Protein AF-A0A6L2PBH6-F1 (afdb_monomer_lite)

Organism: Coptotermes formosanus (NCBI:txid36987)

InterPro domains:
  IPR013783 Immunoglobulin-like fold [G3DSA:2.60.40.10] (1-49)

pLDDT: mean 94.24, std 7.59, range [55.62, 98.5]

Structure (mmCIF, N/CA/C/O backbone):
data_AF-A0A6L2PBH6-F1
#
_entry.id   AF-A0A6L2PBH6-F1
#
loop_
_atom_site.group_PDB
_atom_site.id
_atom_site.type_symbol
_atom_site.label_atom_id
_atom_site.label_alt_id
_atom_site.label_comp_id
_atom_site.label_asym_id
_atom_site.label_entity_id
_atom_site.label_seq_id
_atom_site.pdbx_PDB_ins_code
_atom_site.Cartn_x
_atom_site.Cartn_y
_atom_site.Cartn_z
_atom_site.occupancy
_atom_site.B_iso_or_equiv
_atom_site.auth_seq_id
_atom_site.auth_comp_id
_atom_site.auth_asym_id
_atom_site.auth_atom_id
_atom_site.pdbx_PDB_model_num
ATOM 1 N N . GLU A 1 1 ? -4.714 -5.550 0.566 1.00 88.12 1 GLU A N 1
ATOM 2 C CA . GLU A 1 1 ? -4.498 -6.405 -0.632 1.00 88.12 1 GLU A CA 1
ATOM 3 C C . GLU A 1 1 ? -4.224 -5.536 -1.858 1.00 88.12 1 GLU A C 1
ATOM 5 O O . GLU A 1 1 ? -4.652 -4.388 -1.855 1.00 88.12 1 GLU A O 1
ATOM 10 N N . ILE A 1 2 ? -3.520 -6.036 -2.881 1.00 93.75 2 ILE A N 1
ATOM 11 C CA . ILE A 1 2 ? -3.394 -5.346 -4.177 1.00 93.75 2 ILE A CA 1
ATOM 12 C C . ILE A 1 2 ? -4.436 -5.918 -5.145 1.00 93.75 2 ILE A C 1
ATOM 14 O O . ILE A 1 2 ? -4.386 -7.099 -5.474 1.00 93.75 2 ILE A O 1
ATOM 18 N N . LEU A 1 3 ? -5.360 -5.077 -5.604 1.00 96.00 3 LEU A N 1
ATOM 19 C CA . LEU A 1 3 ? -6.421 -5.449 -6.538 1.00 96.00 3 LEU A CA 1
ATOM 20 C C . LEU A 1 3 ? -5.888 -5.593 -7.979 1.00 96.00 3 LEU A C 1
ATOM 22 O O . LEU A 1 3 ? -4.859 -4.997 -8.309 1.00 96.00 3 LEU A O 1
ATOM 26 N N . PRO A 1 4 ? -6.609 -6.285 -8.889 1.00 95.62 4 PRO A N 1
ATOM 27 C CA . PRO A 1 4 ? -6.182 -6.465 -10.284 1.00 95.62 4 PRO A CA 1
ATOM 28 C C . PRO A 1 4 ? -5.937 -5.162 -11.058 1.00 95.62 4 PRO A C 1
ATOM 30 O O . PRO A 1 4 ? -5.165 -5.139 -12.010 1.00 95.62 4 PRO A O 1
ATOM 33 N N . ASN A 1 5 ? -6.569 -4.062 -10.641 1.00 95.19 5 ASN A N 1
ATOM 34 C CA . ASN A 1 5 ? -6.357 -2.734 -11.220 1.00 95.19 5 ASN A CA 1
ATOM 35 C C . ASN A 1 5 ? -5.124 -1.996 -10.651 1.00 95.19 5 ASN A C 1
ATOM 37 O O . ASN A 1 5 ? -4.928 -0.822 -10.953 1.00 95.19 5 ASN A O 1
ATOM 41 N N . GLY A 1 6 ? -4.322 -2.647 -9.802 1.00 94.44 6 GLY A N 1
ATOM 42 C CA . GLY A 1 6 ? -3.132 -2.076 -9.168 1.00 94.44 6 GLY A CA 1
ATOM 43 C C . GLY A 1 6 ? -3.407 -1.238 -7.915 1.00 94.44 6 GLY A C 1
ATOM 44 O O . GLY A 1 6 ? -2.478 -0.636 -7.376 1.00 94.44 6 GLY A O 1
ATOM 45 N N . SER A 1 7 ? -4.652 -1.185 -7.429 1.00 95.81 7 SER A N 1
ATOM 46 C CA . SER A 1 7 ? -4.992 -0.441 -6.208 1.00 95.81 7 SER A CA 1
ATOM 47 C C . SER A 1 7 ? -4.593 -1.216 -4.956 1.00 95.81 7 SER A C 1
ATOM 49 O O . SER A 1 7 ? -4.899 -2.399 -4.839 1.00 95.81 7 SER A O 1
ATOM 51 N N . LEU A 1 8 ? -3.984 -0.535 -3.983 1.00 96.50 8 LEU A N 1
ATOM 52 C CA . LEU A 1 8 ? -3.758 -1.082 -2.644 1.00 96.50 8 LEU A CA 1
ATOM 53 C C . LEU A 1 8 ? -4.987 -0.802 -1.766 1.00 96.50 8 LEU A C 1
ATOM 55 O O . LEU A 1 8 ? -5.254 0.347 -1.418 1.00 96.50 8 LEU A O 1
ATOM 59 N N . TYR A 1 9 ? -5.739 -1.849 -1.438 1.00 95.88 9 TYR A N 1
ATOM 60 C CA . TYR A 1 9 ? -6.970 -1.777 -0.656 1.00 95.88 9 TYR A CA 1
ATOM 61 C C . TYR A 1 9 ? -6.718 -2.047 0.832 1.00 95.88 9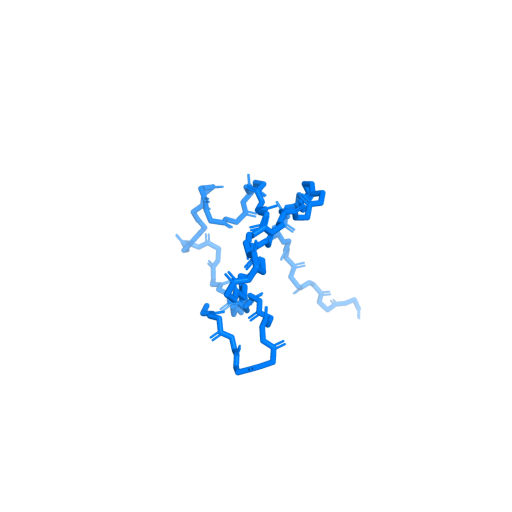 TYR A C 1
ATOM 63 O O . TYR A 1 9 ? -6.129 -3.076 1.192 1.00 95.88 9 TYR A O 1
ATOM 71 N N . PHE A 1 10 ? -7.212 -1.129 1.666 1.00 95.19 10 PHE A N 1
ATOM 72 C CA . PHE A 1 10 ? -7.270 -1.227 3.123 1.00 95.19 10 PHE A CA 1
ATOM 73 C C . PHE A 1 10 ? -8.746 -1.358 3.529 1.00 95.19 10 PHE A C 1
ATOM 75 O O . PHE A 1 10 ? -9.493 -0.390 3.360 1.00 95.19 10 PHE A O 1
ATOM 82 N N . PRO A 1 11 ? -9.200 -2.536 3.992 1.00 94.44 11 PRO A N 1
ATOM 83 C CA . PRO A 1 11 ? -10.578 -2.709 4.436 1.00 94.44 11 PRO A CA 1
ATOM 84 C C . PRO A 1 11 ? -10.847 -1.927 5.734 1.00 94.44 11 PRO A C 1
ATOM 86 O O . PRO A 1 11 ? -9.904 -1.618 6.467 1.00 94.44 11 PRO A O 1
ATOM 89 N N . PRO A 1 12 ? -12.120 -1.626 6.054 1.00 94.94 12 PRO A N 1
ATOM 90 C CA . PRO A 1 12 ? -12.495 -1.173 7.388 1.00 94.94 12 PRO A CA 1
ATOM 91 C C . PRO 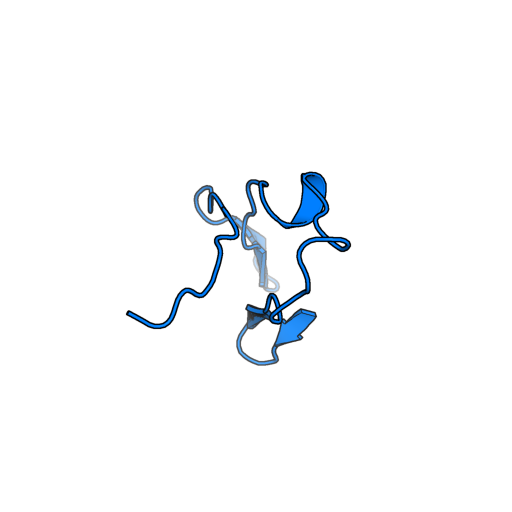A 1 12 ? -12.039 -2.178 8.450 1.00 94.94 12 PRO A C 1
ATOM 93 O O . PRO A 1 12 ? -12.139 -3.388 8.246 1.00 94.94 12 PRO A O 1
ATOM 96 N N . PHE A 1 13 ? -11.564 -1.667 9.579 1.00 94.56 13 PHE A N 1
ATOM 97 C CA . PHE A 1 13 ? -11.075 -2.459 10.703 1.00 94.56 13 PHE A CA 1
ATOM 98 C C . PHE A 1 13 ? -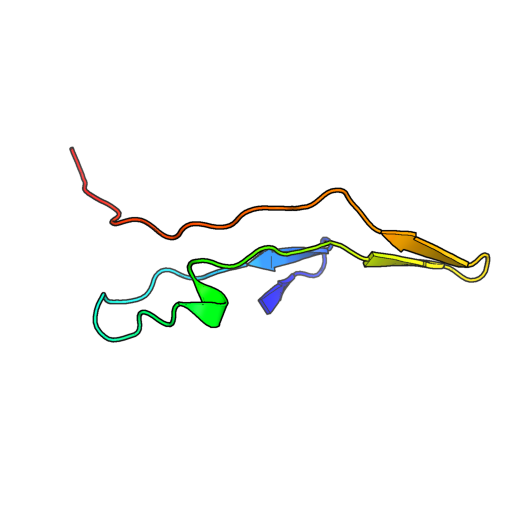11.567 -1.838 12.020 1.00 94.56 13 PHE A C 1
ATOM 100 O O . PHE A 1 13 ? -11.806 -0.623 12.067 1.00 94.56 13 PHE A O 1
ATOM 107 N N . PRO A 1 14 ? -11.764 -2.641 13.077 1.00 94.69 14 PRO A N 1
ATOM 108 C CA . PRO A 1 14 ? -12.136 -2.124 14.385 1.00 94.69 14 PRO A CA 1
ATOM 109 C C . PRO A 1 14 ? -10.924 -1.465 15.078 1.00 94.69 14 PRO A C 1
ATOM 111 O O . PRO A 1 14 ? -9.783 -1.800 14.760 1.00 94.69 14 PRO A O 1
ATOM 114 N N . PRO A 1 15 ? -11.116 -0.521 16.016 1.00 94.19 15 PRO A N 1
ATOM 115 C CA . PRO A 1 15 ? -10.011 0.217 16.639 1.00 94.19 15 PRO A CA 1
ATOM 116 C C . PRO A 1 15 ? -8.930 -0.659 17.290 1.00 94.19 15 PRO A C 1
ATOM 118 O O . PRO A 1 15 ? -7.755 -0.290 17.271 1.00 94.19 15 PRO A O 1
ATOM 121 N N . GLU A 1 16 ? -9.310 -1.809 17.844 1.00 96.25 16 GLU A N 1
ATOM 122 C CA . GLU A 1 16 ? -8.404 -2.787 18.454 1.00 96.25 16 GLU A CA 1
ATOM 123 C C . GLU A 1 16 ? -7.383 -3.386 17.475 1.00 96.25 16 GLU A C 1
ATOM 125 O O . GLU A 1 16 ? -6.278 -3.732 17.890 1.00 96.25 16 GLU A O 1
ATOM 130 N N . ASP A 1 17 ? -7.699 -3.417 16.178 1.00 97.06 17 ASP A N 1
ATOM 131 C CA . ASP A 1 17 ? -6.813 -3.929 15.127 1.00 97.06 17 ASP A CA 1
ATOM 132 C C . ASP A 1 17 ? -5.905 -2.832 14.544 1.00 97.06 17 ASP A C 1
ATOM 134 O O . ASP A 1 17 ? -5.260 -3.007 13.502 1.00 97.06 17 ASP A O 1
ATOM 138 N N . TYR A 1 18 ? -5.835 -1.660 15.186 1.00 96.06 18 TYR A N 1
ATOM 139 C CA . TYR A 1 18 ? -4.973 -0.585 14.721 1.00 96.06 18 TYR A CA 1
ATOM 140 C C . TYR A 1 18 ? -3.489 -0.970 14.803 1.00 96.06 18 TYR A C 1
ATOM 142 O O . TYR A 1 18 ? -2.894 -1.040 15.876 1.00 96.06 18 TYR A O 1
ATOM 150 N N . ASN A 1 19 ? -2.857 -1.117 13.637 1.00 96.88 19 ASN A N 1
ATOM 151 C CA . ASN A 1 19 ? -1.416 -1.282 13.510 1.00 96.88 19 ASN A CA 1
ATOM 152 C C . ASN A 1 19 ? -0.774 -0.017 12.898 1.00 96.88 19 ASN A C 1
ATOM 154 O O . ASN A 1 19 ? -1.010 0.258 11.720 1.00 96.88 19 ASN A O 1
ATOM 158 N N . PRO A 1 20 ? 0.073 0.735 13.632 1.00 95.56 20 PRO A N 1
ATOM 159 C CA . PRO A 1 20 ? 0.741 1.935 13.118 1.00 95.56 20 PRO A CA 1
ATOM 160 C C . PRO A 1 20 ? 1.547 1.711 11.832 1.00 95.56 20 PRO A C 1
ATOM 162 O O . PRO A 1 20 ? 1.573 2.592 10.972 1.00 95.56 20 PRO A O 1
ATOM 165 N N . GLU A 1 21 ? 2.171 0.541 11.675 1.00 96.38 21 GLU A N 1
ATOM 166 C CA . GLU A 1 21 ? 2.983 0.213 10.497 1.00 96.38 21 GLU A CA 1
ATOM 167 C C . GLU A 1 21 ? 2.143 0.016 9.231 1.00 96.38 21 GLU A C 1
ATOM 169 O O . GLU A 1 21 ? 2.652 0.174 8.123 1.00 96.38 21 GLU A O 1
ATOM 174 N N . LEU A 1 22 ? 0.857 -0.308 9.380 1.00 95.81 22 LEU A N 1
ATOM 175 C CA . LEU A 1 22 ? -0.068 -0.469 8.259 1.00 95.81 22 LEU A CA 1
ATOM 176 C C . LEU A 1 22 ? -0.961 0.758 8.076 1.00 95.81 22 LEU A C 1
ATOM 178 O O . LEU A 1 22 ? -1.210 1.189 6.956 1.00 95.81 22 LEU A O 1
ATOM 182 N N . HIS A 1 23 ? -1.439 1.337 9.172 1.00 96.94 23 HIS A N 1
ATOM 183 C CA . HIS A 1 23 ? -2.496 2.347 9.175 1.00 96.94 23 HIS A CA 1
ATOM 184 C C . HIS A 1 23 ? -1.980 3.788 9.290 1.00 96.94 23 HIS A C 1
ATOM 186 O O . HIS A 1 23 ? -2.751 4.726 9.082 1.00 96.94 23 HIS A O 1
ATOM 192 N N . SER A 1 24 ? -0.690 3.990 9.576 1.00 97.62 24 SER A N 1
ATOM 193 C CA . SER A 1 24 ? -0.045 5.310 9.615 1.00 97.62 24 SER A CA 1
ATOM 194 C C . SER A 1 24 ? 1.349 5.272 8.979 1.00 97.62 24 SER A C 1
ATOM 196 O O . SER A 1 24 ? 2.342 5.729 9.554 1.00 97.62 24 SER A O 1
ATOM 198 N N . ALA A 1 25 ? 1.422 4.735 7.765 1.00 97.44 25 ALA A N 1
ATOM 199 C CA . ALA A 1 25 ? 2.670 4.533 7.046 1.00 97.44 25 ALA A CA 1
ATOM 200 C C . ALA A 1 25 ? 2.726 5.295 5.717 1.00 97.44 25 ALA A C 1
ATOM 202 O O . ALA A 1 25 ? 1.737 5.829 5.212 1.00 97.44 25 ALA A O 1
ATOM 203 N N . THR A 1 26 ? 3.926 5.362 5.143 1.00 98.06 26 THR A N 1
ATOM 204 C CA . THR A 1 26 ? 4.145 5.920 3.806 1.00 98.06 26 THR A CA 1
ATOM 205 C C . THR A 1 26 ? 4.351 4.785 2.814 1.00 98.06 26 THR A C 1
ATOM 207 O O . THR A 1 26 ? 5.313 4.028 2.921 1.00 98.06 26 THR A O 1
ATOM 210 N N . TYR A 1 27 ? 3.462 4.690 1.831 1.00 97.19 27 TYR A N 1
ATOM 211 C CA . TYR A 1 27 ? 3.522 3.704 0.759 1.00 97.19 27 TYR A CA 1
ATOM 212 C C . TYR A 1 27 ? 4.076 4.321 -0.524 1.00 97.19 27 TYR A C 1
ATOM 214 O O . TYR A 1 27 ? 3.970 5.525 -0.754 1.00 97.19 27 TYR A O 1
ATOM 222 N N . ARG A 1 28 ? 4.635 3.480 -1.396 1.00 97.69 28 ARG A N 1
ATOM 223 C CA . ARG A 1 28 ? 5.009 3.849 -2.766 1.00 97.69 28 ARG A CA 1
ATOM 224 C C . ARG A 1 28 ? 4.543 2.764 -3.724 1.00 97.69 28 ARG A C 1
ATOM 226 O O . ARG A 1 28 ? 4.718 1.579 -3.450 1.00 97.69 28 ARG A O 1
ATOM 233 N N . CYS A 1 29 ? 3.963 3.170 -4.847 1.00 96.50 29 CYS A N 1
ATOM 234 C CA . CYS A 1 29 ? 3.607 2.255 -5.920 1.00 96.50 29 CYS A CA 1
ATOM 235 C C . CYS A 1 29 ? 4.836 1.995 -6.798 1.00 96.50 29 CYS A C 1
ATOM 237 O O . CYS A 1 29 ? 5.583 2.924 -7.117 1.00 96.50 29 CYS A O 1
ATOM 239 N N . ARG A 1 30 ? 5.032 0.736 -7.198 1.00 96.81 30 ARG A N 1
ATOM 240 C CA . ARG A 1 30 ? 6.062 0.324 -8.152 1.00 96.81 30 ARG A CA 1
ATOM 241 C C . ARG A 1 30 ? 5.399 -0.280 -9.382 1.00 96.81 30 ARG A C 1
ATOM 243 O O . ARG A 1 30 ? 4.765 -1.325 -9.280 1.00 96.81 30 ARG A O 1
ATOM 250 N N . ALA A 1 31 ? 5.623 0.329 -10.541 1.00 96.56 31 ALA A N 1
ATOM 251 C CA . ALA A 1 31 ? 5.240 -0.239 -11.830 1.00 96.56 31 ALA A CA 1
ATOM 252 C C . ALA A 1 31 ? 6.479 -0.827 -12.513 1.00 96.56 31 ALA A C 1
ATOM 254 O O . ALA A 1 31 ? 7.539 -0.201 -12.510 1.00 96.56 31 ALA A O 1
ATOM 255 N N . THR A 1 32 ? 6.362 -2.034 -13.069 1.00 96.88 32 THR A N 1
ATOM 256 C CA . THR A 1 32 ? 7.473 -2.746 -13.720 1.00 96.88 32 THR A CA 1
ATOM 257 C C . THR A 1 32 ? 7.039 -3.274 -15.078 1.00 96.88 32 THR A C 1
ATOM 259 O O . THR A 1 32 ? 5.944 -3.814 -15.211 1.00 96.88 32 THR A O 1
ATOM 262 N N . ASN A 1 33 ? 7.909 -3.137 -16.072 1.00 96.81 33 ASN A N 1
ATOM 263 C CA . ASN A 1 33 ? 7.792 -3.747 -17.391 1.00 96.81 33 ASN A CA 1
ATOM 264 C C . ASN A 1 33 ? 9.184 -4.264 -17.833 1.00 96.81 33 ASN A C 1
ATOM 266 O O . ASN A 1 33 ? 10.159 -4.078 -17.102 1.00 96.81 33 ASN A O 1
ATOM 270 N N . PRO A 1 34 ? 9.322 -4.907 -19.006 1.00 98.50 34 PRO A N 1
ATOM 271 C CA . PRO A 1 34 ? 10.623 -5.394 -19.477 1.00 98.50 34 PRO A CA 1
ATOM 272 C C . PRO A 1 34 ? 11.700 -4.311 -19.656 1.00 98.50 34 PRO A C 1
ATOM 274 O O . PRO A 1 34 ? 12.883 -4.625 -19.597 1.00 98.50 34 PRO A O 1
ATOM 277 N N . ALA A 1 35 ? 11.313 -3.048 -19.868 1.00 98.12 35 ALA A N 1
ATOM 278 C CA .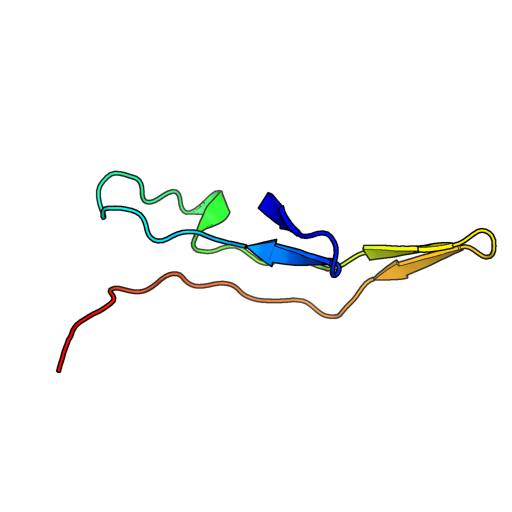 ALA A 1 35 ? 12.256 -1.936 -19.985 1.00 98.12 35 ALA A CA 1
ATOM 279 C C . ALA A 1 35 ? 12.780 -1.454 -18.618 1.00 98.12 35 ALA A C 1
ATOM 281 O O . ALA A 1 35 ? 13.834 -0.824 -18.561 1.00 98.12 35 ALA A O 1
ATOM 282 N N . GLY A 1 36 ? 12.071 -1.738 -17.518 1.00 98.25 36 GLY A N 1
ATOM 283 C CA . GLY A 1 36 ? 12.516 -1.409 -16.166 1.00 98.25 36 GLY A CA 1
ATOM 284 C C . GLY A 1 36 ? 11.381 -1.198 -15.163 1.00 98.25 36 GLY A C 1
ATOM 285 O O . GLY A 1 36 ? 10.246 -1.637 -15.349 1.00 98.25 36 GLY A O 1
ATOM 286 N N . SER A 1 37 ? 11.696 -0.504 -14.066 1.00 98.31 37 SER A N 1
ATOM 287 C CA . SER A 1 37 ? 10.736 -0.144 -13.019 1.00 98.31 37 SER A CA 1
ATOM 288 C C . SER A 1 37 ? 10.725 1.355 -12.755 1.00 98.31 37 SER A C 1
ATOM 290 O O . SER A 1 37 ? 11.773 1.995 -12.744 1.00 98.31 37 SER A O 1
ATOM 292 N N . ILE A 1 38 ? 9.548 1.885 -12.438 1.00 98.12 38 ILE A N 1
ATOM 293 C CA . ILE A 1 38 ? 9.363 3.249 -11.935 1.00 98.12 38 ILE A CA 1
ATOM 294 C C . ILE A 1 38 ? 8.663 3.217 -10.575 1.00 98.12 38 ILE A C 1
ATOM 296 O O . ILE A 1 38 ? 7.880 2.306 -10.288 1.00 98.12 38 ILE A O 1
ATOM 300 N N . ILE A 1 39 ? 8.953 4.214 -9.738 1.00 98.25 39 ILE A N 1
ATOM 301 C CA . ILE A 1 39 ? 8.396 4.365 -8.390 1.00 98.25 39 ILE A CA 1
ATOM 302 C C . ILE A 1 39 ? 7.608 5.674 -8.322 1.00 98.25 39 ILE A C 1
ATOM 304 O O . ILE A 1 39 ? 8.059 6.699 -8.833 1.00 98.25 39 ILE A O 1
ATOM 308 N N . SER A 1 40 ? 6.429 5.644 -7.702 1.00 97.94 40 SER A N 1
ATOM 309 C CA . SER A 1 40 ? 5.615 6.841 -7.485 1.00 97.94 40 SER A CA 1
ATOM 310 C C . SER A 1 40 ? 6.230 7.784 -6.446 1.00 97.94 40 SER A C 1
ATOM 312 O O . SER A 1 40 ? 7.153 7.434 -5.712 1.00 97.94 40 SER A O 1
ATOM 314 N N . ARG A 1 41 ? 5.629 8.969 -6.303 1.00 98.12 41 ARG A N 1
ATOM 315 C CA . ARG A 1 41 ? 5.802 9.790 -5.098 1.00 98.12 41 ARG A CA 1
ATOM 316 C C . ARG A 1 41 ? 5.356 9.037 -3.838 1.00 98.12 41 ARG A C 1
ATOM 318 O O . ARG A 1 41 ? 4.608 8.059 -3.927 1.00 98.12 41 ARG A O 1
ATOM 325 N N . ASP A 1 42 ? 5.751 9.564 -2.688 1.00 98.31 42 ASP A N 1
ATOM 326 C CA . ASP A 1 42 ? 5.299 9.101 -1.380 1.00 98.31 42 ASP A CA 1
ATOM 327 C C . ASP A 1 42 ? 3.784 9.283 -1.206 1.00 98.31 42 ASP A C 1
ATOM 329 O O . ASP A 1 42 ? 3.243 10.384 -1.354 1.00 98.31 42 ASP A O 1
ATOM 333 N N . CYS A 1 43 ? 3.105 8.199 -0.843 1.00 97.31 43 CYS A N 1
ATOM 334 C CA . CYS A 1 43 ? 1.691 8.166 -0.495 1.00 97.31 43 CYS A CA 1
ATOM 335 C C . CYS A 1 43 ? 1.558 8.002 1.022 1.00 97.31 43 CYS A C 1
ATOM 337 O O . CYS A 1 43 ? 1.683 6.898 1.551 1.00 97.31 43 CYS A O 1
ATOM 339 N N . LYS A 1 44 ? 1.322 9.108 1.732 1.00 97.62 44 LYS A N 1
ATOM 340 C CA . LYS A 1 44 ? 1.145 9.108 3.191 1.00 97.62 44 LYS A CA 1
ATOM 341 C C . LYS A 1 44 ? -0.264 8.631 3.543 1.00 97.62 44 LYS A C 1
ATOM 343 O O . LYS A 1 44 ? -1.226 9.357 3.298 1.00 97.62 44 LYS A O 1
ATOM 348 N N . LEU A 1 45 ? -0.377 7.438 4.116 1.00 96.88 45 LEU A N 1
ATOM 349 C CA . LEU A 1 45 ? -1.638 6.883 4.595 1.00 96.88 45 LEU A CA 1
ATOM 350 C C . LEU A 1 45 ? -1.852 7.251 6.065 1.00 96.88 45 LEU A C 1
ATOM 352 O O . LEU A 1 45 ? -0.929 7.172 6.873 1.00 96.88 45 LEU A O 1
ATOM 356 N N . ARG A 1 46 ? -3.082 7.647 6.400 1.00 96.56 46 ARG A N 1
ATOM 357 C CA . ARG A 1 46 ? -3.555 7.818 7.777 1.00 96.56 46 ARG A CA 1
ATOM 358 C C . ARG A 1 46 ? -4.974 7.280 7.859 1.00 96.56 46 ARG A C 1
ATOM 360 O O . ARG A 1 46 ? -5.881 7.880 7.286 1.00 96.56 46 ARG A O 1
ATOM 367 N N . ALA A 1 47 ? -5.152 6.148 8.526 1.00 95.56 47 ALA A N 1
ATOM 368 C CA . ALA A 1 47 ? -6.479 5.637 8.821 1.00 95.56 47 ALA A CA 1
ATOM 369 C C . ALA A 1 47 ? -7.173 6.553 9.837 1.00 95.56 47 ALA A C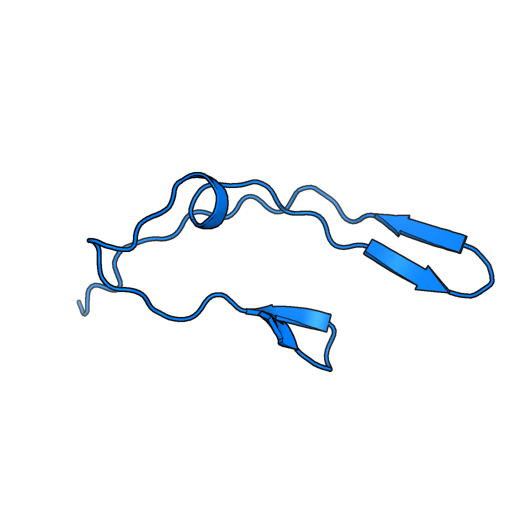 1
ATOM 371 O O . ALA A 1 47 ? -6.541 7.072 10.758 1.00 95.56 47 ALA A O 1
ATOM 372 N N . GLY A 1 48 ? -8.472 6.752 9.654 1.00 92.25 48 GLY A N 1
ATOM 373 C CA . GLY A 1 48 ? -9.308 7.560 10.531 1.00 92.25 48 GLY A CA 1
ATOM 374 C C . GLY A 1 48 ? -10.597 6.828 10.874 1.00 92.25 48 GLY A C 1
ATOM 375 O O . GLY A 1 48 ? -10.966 5.858 10.214 1.00 92.25 48 GLY A O 1
ATOM 376 N N . LEU A 1 49 ? -11.280 7.305 11.911 1.00 89.44 49 LEU A N 1
ATOM 377 C CA . LEU A 1 49 ? -12.598 6.804 12.280 1.00 89.44 49 LEU A CA 1
ATOM 378 C C . LEU A 1 49 ? -13.617 7.203 11.209 1.00 89.44 49 LEU A C 1
ATOM 380 O O . LEU A 1 49 ? -13.688 8.366 10.811 1.00 89.44 49 LEU A O 1
ATOM 384 N N . ILE A 1 50 ? -14.429 6.243 10.772 1.00 82.50 50 ILE A N 1
ATOM 385 C CA . ILE A 1 50 ? -15.596 6.518 9.935 1.00 82.50 50 ILE A CA 1
ATOM 386 C C . ILE A 1 50 ? -16.725 6.925 10.883 1.00 82.50 50 ILE A C 1
ATOM 388 O O . ILE A 1 50 ? -17.446 6.081 11.406 1.00 82.50 50 ILE A O 1
ATOM 392 N N . THR A 1 51 ? -16.843 8.218 11.171 1.00 79.62 51 THR A N 1
ATOM 393 C CA . THR A 1 51 ? -17.982 8.749 11.926 1.00 79.62 51 THR A CA 1
ATOM 394 C C . THR A 1 51 ? -19.097 9.097 10.950 1.00 79.62 51 THR A C 1
ATOM 396 O O . THR A 1 51 ? -18.893 9.929 10.065 1.00 79.62 51 THR A O 1
ATOM 399 N N . CYS A 1 52 ? -20.273 8.491 11.103 1.00 65.56 52 CYS A N 1
ATOM 400 C CA . CYS A 1 52 ? -21.478 9.019 10.470 1.00 65.56 52 CYS A CA 1
ATOM 401 C C . CYS A 1 52 ? -21.804 10.357 11.150 1.00 65.56 52 CYS A C 1
ATOM 403 O O . CYS A 1 52 ? -21.993 10.379 12.367 1.00 65.56 52 CYS A O 1
ATOM 405 N N . ALA A 1 53 ? -21.784 11.447 10.383 1.00 55.62 53 ALA A N 1
ATOM 406 C CA . ALA A 1 53 ? -22.272 12.755 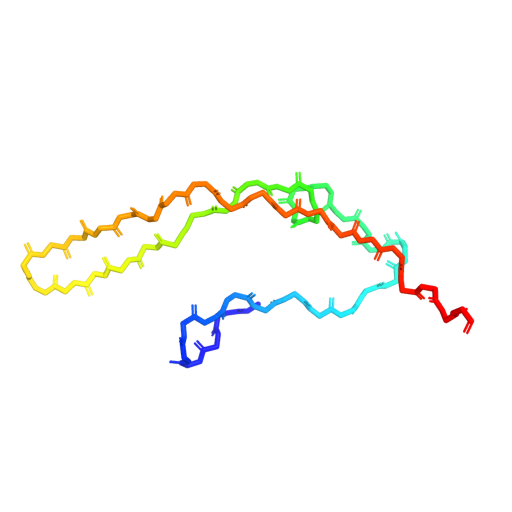10.819 1.00 55.62 53 ALA A CA 1
ATOM 407 C C . ALA A 1 53 ? -23.796 12.832 10.679 1.00 55.62 53 ALA A C 1
ATOM 409 O O . ALA A 1 53 ? -24.318 12.224 9.715 1.00 55.62 53 ALA A O 1
#

Sequence (53 aa):
EILPNGSLYFPPFPPEDYNPELHSATYRCRATNPAGSIISRDCKLRAGLITCA

Secondary structure (DSSP, 8-state):
-B-TTS-B------GGG--HHHHS-EE--EEEETTEEEEPPPEE---------

Foldseek 3Di:
DQDPVRDDDDDDDDPVPDDCCPAFHWDWGWDADPVGIDIHPIDGHHDDDPDDD

Radius of gyration: 14.24 Å; chains: 1; bounding box: 35×19×38 Å